Protein AF-A0A135HUH5-F1 (afdb_monomer_lite)

Radius of gyration: 17.84 Å; chains: 1; bounding box: 45×28×50 Å

Foldseek 3Di:
DVVVVVCLVVVPPDDDDPDDQVSCVVCVLQDFKDWDKAWPPPDDDDPGDDPDDDDPVFKDWPDKDWAQADPPHPTTMMITMIGTPDRPNVVVCVVVVVVPDDPVVVSVVVVVVVVVVCVVVVVVVVVVVVVVVVD

Organism: NCBI:txid1494590

Sequence (135 aa):
MLADYHSILLQKKEFFIIGGEEIYNLFMKYINKVFLTEVFCGHINGDAKFDVDFDNKEWRFHSEKDFLKGDGDQFPFRISCLIRRKPLHRLFSKEYFMGRGKDISDVWDKYVAMIERSDSDIMADEQQLDFFSDL

pLDDT: mean 73.83, std 17.88, range [41.22, 96.5]

Secondary structure (DSSP, 8-state):
-HHHHHHHHTT-S-------HHHHHHHGGG--EEEEEEE-------SS-------TTTEEEEEEEEE---SS-SS-EEEEEEEESS-HHHHHHHHHHHTS-GGGHHHHHHHHHHHHHHGGGHHHHHHHHHHTT--

InterPro domains:
  IPR001796 Dihydrofolate reductase domain [PF00186] (9-82)
  IPR001796 Dihydrofolate reductase domain [PS51330] (1-84)
  IPR024072 Dihydrofolate reductase-like domain superfamily [G3DSA:3.40.430.10] (1-89)
  IPR024072 Dihydrofolate reductase-like domain superfamily [SSF53597] (9-85)

Structure (mmCIF, N/CA/C/O backbone):
data_AF-A0A135HUH5-F1
#
_entry.id   AF-A0A135HUH5-F1
#
loop_
_atom_site.group_PDB
_atom_site.id
_atom_site.type_symbol
_atom_site.label_atom_id
_atom_site.label_alt_id
_atom_site.label_comp_id
_atom_site.label_asym_id
_atom_site.label_entity_id
_atom_site.label_seq_id
_atom_site.pdbx_PDB_ins_code
_atom_site.Cartn_x
_atom_site.Cartn_y
_atom_site.Cartn_z
_atom_site.occupancy
_atom_site.B_iso_or_equiv
_atom_site.auth_seq_id
_atom_site.auth_comp_id
_atom_site.auth_asym_id
_atom_site.auth_atom_id
_atom_site.pdbx_PDB_model_num
ATOM 1 N N . MET A 1 1 ? -14.126 -8.761 10.773 1.00 53.84 1 MET A N 1
ATOM 2 C CA . MET A 1 1 ? -14.400 -10.074 10.120 1.00 53.84 1 MET A CA 1
ATOM 3 C C . MET A 1 1 ? -13.692 -11.195 10.890 1.00 53.84 1 MET A C 1
ATOM 5 O O . MET A 1 1 ? -12.940 -10.883 11.800 1.00 53.84 1 MET A O 1
ATOM 9 N N . LEU A 1 2 ? -13.905 -12.481 10.568 1.00 55.81 2 LEU A N 1
ATOM 10 C CA . LEU A 1 2 ? -13.248 -13.622 11.245 1.00 55.81 2 LEU A CA 1
ATOM 11 C C . LEU A 1 2 ? -11.705 -13.504 11.283 1.00 55.81 2 LEU A C 1
ATOM 13 O O . LEU A 1 2 ? -11.082 -13.968 12.229 1.00 55.81 2 LEU A O 1
ATOM 17 N N . ALA A 1 3 ? -11.108 -12.839 10.288 1.00 59.25 3 ALA A N 1
ATOM 18 C CA . ALA A 1 3 ? -9.680 -12.522 10.239 1.00 59.25 3 ALA A CA 1
ATOM 19 C C . ALA A 1 3 ? -9.237 -11.550 11.348 1.00 59.25 3 ALA A C 1
ATOM 21 O O . ALA A 1 3 ? -8.207 -11.782 11.969 1.00 59.25 3 ALA A O 1
ATOM 22 N N . ASP A 1 4 ? -10.034 -10.523 11.666 1.00 57.19 4 ASP A N 1
ATOM 23 C CA . ASP A 1 4 ? -9.751 -9.636 12.805 1.00 57.19 4 ASP A CA 1
ATOM 24 C C . ASP A 1 4 ? -9.863 -10.407 14.119 1.00 57.19 4 ASP A C 1
ATOM 26 O O . ASP A 1 4 ? -9.009 -10.276 14.985 1.00 57.19 4 ASP A O 1
ATOM 30 N N . TYR A 1 5 ? -10.884 -11.263 14.250 1.00 58.84 5 TYR A N 1
ATOM 31 C CA . TYR A 1 5 ? -11.044 -12.140 15.413 1.00 58.84 5 TYR A CA 1
ATOM 32 C C . TYR A 1 5 ? -9.834 -13.065 15.578 1.00 58.84 5 TYR A C 1
ATOM 34 O O . TYR A 1 5 ? -9.279 -13.161 16.664 1.00 58.84 5 TYR A O 1
ATOM 42 N N . HIS A 1 6 ? -9.378 -13.686 14.492 1.00 61.66 6 HIS A N 1
ATOM 43 C CA . HIS A 1 6 ? -8.202 -14.546 14.486 1.00 61.66 6 HIS A CA 1
ATOM 44 C C . HIS A 1 6 ? -6.917 -13.772 14.822 1.00 61.66 6 HIS A C 1
ATOM 46 O O . HIS A 1 6 ? -6.142 -14.229 15.652 1.00 61.66 6 HIS A O 1
ATOM 52 N N . SER A 1 7 ? -6.708 -12.579 14.261 1.00 61.84 7 SER A N 1
ATOM 53 C CA . SER A 1 7 ? -5.544 -11.737 14.576 1.00 61.84 7 SER A CA 1
ATOM 54 C C . SER A 1 7 ? -5.558 -11.237 16.024 1.00 61.84 7 SER A C 1
ATOM 56 O O . SER A 1 7 ? -4.525 -11.296 16.688 1.00 61.84 7 SER A O 1
ATOM 58 N N . ILE A 1 8 ? -6.721 -10.827 16.547 1.00 58.69 8 ILE A N 1
ATOM 59 C CA . ILE A 1 8 ? -6.902 -10.427 17.952 1.00 58.69 8 ILE A CA 1
ATOM 60 C C . ILE A 1 8 ? -6.642 -11.618 18.884 1.00 58.69 8 ILE A C 1
ATOM 62 O O . ILE A 1 8 ? -5.896 -11.483 19.852 1.00 58.69 8 ILE A O 1
ATOM 66 N N . LEU A 1 9 ? -7.194 -12.798 18.578 1.00 55.66 9 LEU A N 1
ATOM 67 C CA . LEU A 1 9 ? -6.960 -14.018 19.355 1.00 55.66 9 LEU A CA 1
ATOM 68 C C . LEU A 1 9 ? -5.497 -14.472 19.323 1.00 55.66 9 LEU A C 1
ATOM 70 O O . LEU A 1 9 ? -4.976 -14.928 20.337 1.00 55.66 9 LEU A O 1
ATOM 74 N N . LEU A 1 10 ? -4.830 -14.336 18.175 1.00 63.59 10 LEU A N 1
ATOM 75 C CA . LEU A 1 10 ? -3.418 -14.676 18.004 1.00 63.59 10 LEU A CA 1
ATOM 76 C C . LEU A 1 10 ? -2.459 -13.554 18.427 1.00 63.59 10 LEU A C 1
ATOM 78 O O . LEU A 1 10 ? -1.252 -13.686 18.219 1.00 63.59 10 LEU A O 1
ATOM 82 N N . GLN A 1 11 ? -2.971 -12.457 18.995 1.00 59.56 11 GLN A N 1
ATOM 83 C CA . GLN A 1 11 ? -2.186 -11.291 19.417 1.00 59.56 11 GLN A CA 1
ATOM 84 C C . GLN A 1 11 ? -1.287 -10.723 18.303 1.00 59.56 11 GLN A C 1
ATOM 86 O O . GLN A 1 11 ? -0.214 -10.172 18.556 1.00 59.56 11 GLN A O 1
ATOM 91 N N . LYS A 1 12 ? -1.708 -10.858 17.043 1.00 65.12 12 LYS A N 1
ATOM 92 C CA . LYS A 1 12 ? -1.028 -10.240 15.906 1.00 65.12 12 LYS A CA 1
ATOM 93 C C . LYS A 1 12 ? -1.475 -8.785 15.818 1.00 65.12 12 LYS A C 1
ATOM 95 O O . LYS A 1 12 ? -2.656 -8.506 15.625 1.00 65.12 12 LYS A O 1
ATOM 100 N N . LYS A 1 13 ? -0.519 -7.865 15.985 1.00 65.88 13 LYS A N 1
ATOM 101 C CA . LYS A 1 13 ? -0.759 -6.413 15.925 1.00 65.88 13 LYS A CA 1
ATOM 102 C C . LYS A 1 13 ? -1.207 -5.965 14.532 1.00 65.88 13 LYS A C 1
ATOM 104 O O . LYS A 1 13 ? -2.077 -5.106 14.419 1.00 65.88 13 LYS A O 1
ATOM 109 N N . GLU A 1 14 ? -0.649 -6.589 13.498 1.00 72.69 14 GLU A N 1
ATOM 110 C CA . GLU A 1 14 ? -0.907 -6.276 12.096 1.00 72.69 14 GLU A CA 1
ATOM 111 C C . GLU A 1 14 ? -1.009 -7.562 11.268 1.00 72.69 14 GLU A C 1
ATOM 113 O O . GLU A 1 14 ? -0.432 -8.599 11.608 1.00 72.69 14 GLU A O 1
ATOM 118 N N . PHE A 1 15 ? -1.750 -7.487 10.168 1.00 79.00 15 PHE A N 1
ATOM 119 C CA . PHE A 1 15 ? -1.747 -8.484 9.106 1.00 79.00 15 PHE A CA 1
ATOM 120 C C . PHE A 1 15 ? -1.829 -7.757 7.764 1.00 79.00 15 PHE A C 1
ATOM 122 O O . PHE A 1 15 ? -2.447 -6.696 7.664 1.00 79.00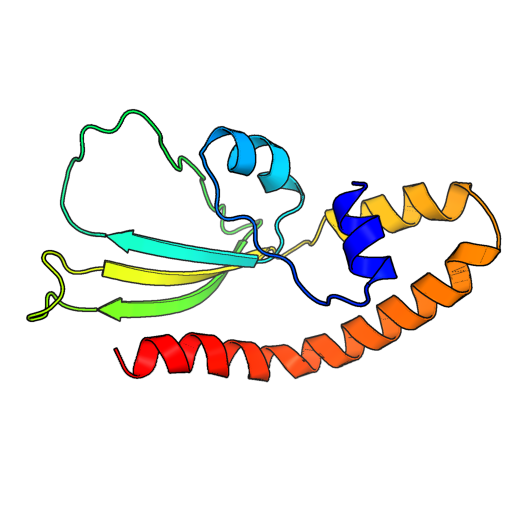 15 PHE A O 1
ATOM 129 N N . PHE A 1 16 ? -1.199 -8.326 6.740 1.00 84.69 16 PHE A N 1
ATOM 130 C CA . PHE A 1 16 ? -1.081 -7.699 5.429 1.00 84.69 16 PHE A CA 1
ATOM 131 C C . PHE A 1 16 ? -2.050 -8.327 4.435 1.00 84.69 16 PHE A C 1
ATOM 133 O O . PHE A 1 16 ? -2.189 -9.549 4.364 1.00 84.69 16 PHE A O 1
ATOM 140 N N . ILE A 1 17 ? -2.695 -7.473 3.644 1.00 86.88 17 ILE A N 1
ATOM 141 C CA . ILE A 1 17 ? -3.454 -7.870 2.462 1.00 86.88 17 ILE A CA 1
ATOM 142 C C . ILE A 1 17 ? -2.581 -7.579 1.245 1.00 86.88 17 ILE A C 1
ATOM 144 O O . ILE A 1 17 ? -2.242 -6.427 0.993 1.00 86.88 17 ILE A O 1
ATOM 148 N N . ILE A 1 18 ? -2.220 -8.622 0.501 1.00 89.19 18 ILE A N 1
ATOM 149 C CA . ILE A 1 18 ? -1.281 -8.546 -0.633 1.00 89.19 18 ILE A CA 1
ATOM 150 C C . ILE A 1 18 ? -1.969 -8.695 -2.003 1.00 89.19 18 ILE A C 1
ATOM 152 O O . ILE A 1 18 ? -1.302 -8.923 -3.005 1.00 89.19 18 ILE A O 1
ATOM 156 N N . GLY A 1 19 ? -3.299 -8.568 -2.045 1.00 86.69 19 GLY A N 1
ATOM 157 C CA . GLY A 1 19 ? -4.093 -8.613 -3.278 1.00 86.69 19 GLY A CA 1
ATOM 158 C C . GLY A 1 19 ? -4.632 -10.003 -3.636 1.00 86.69 19 GLY A C 1
ATOM 159 O O . GLY A 1 19 ? -4.665 -10.896 -2.789 1.00 86.69 19 GLY A O 1
ATOM 160 N N . GLY A 1 20 ? -5.109 -10.232 -4.868 1.00 86.25 20 GLY A N 1
ATOM 161 C CA . GLY A 1 20 ? -5.205 -9.282 -5.999 1.00 86.25 20 GLY A CA 1
ATOM 162 C C . GLY A 1 20 ? -6.400 -8.315 -5.934 1.00 86.25 20 GLY A C 1
ATOM 163 O O . GLY A 1 20 ? -6.977 -8.129 -4.866 1.00 86.25 20 GLY A O 1
ATOM 164 N N . GLU A 1 21 ? -6.783 -7.723 -7.070 1.00 91.44 21 GLU A N 1
ATOM 165 C CA . GLU A 1 21 ? -7.855 -6.709 -7.207 1.00 91.44 21 GLU A CA 1
ATOM 166 C C . GLU A 1 21 ? -9.122 -7.026 -6.392 1.00 91.44 21 GLU A C 1
ATOM 168 O O . GLU A 1 21 ? -9.531 -6.237 -5.541 1.00 91.44 21 GLU A O 1
ATOM 173 N N . GLU A 1 22 ? -9.691 -8.222 -6.559 1.00 90.75 22 GLU A N 1
ATOM 174 C CA . GLU A 1 22 ? -10.896 -8.653 -5.833 1.00 90.75 22 GLU A CA 1
ATOM 175 C C . GLU A 1 22 ? -10.710 -8.673 -4.309 1.00 90.75 22 GLU A C 1
ATOM 177 O O . GLU A 1 22 ? -11.598 -8.287 -3.545 1.00 90.75 22 GLU A O 1
ATOM 182 N N . ILE A 1 23 ? -9.533 -9.093 -3.840 1.00 89.19 23 ILE A N 1
ATOM 183 C CA . ILE A 1 23 ? -9.220 -9.113 -2.409 1.00 89.19 23 ILE A CA 1
ATOM 184 C C . ILE A 1 23 ? -9.076 -7.685 -1.892 1.00 89.19 23 ILE A C 1
ATOM 186 O O . ILE A 1 23 ? -9.596 -7.376 -0.819 1.00 89.19 23 ILE A O 1
ATOM 190 N N . TYR A 1 24 ? -8.436 -6.794 -2.648 1.00 89.69 24 TYR A N 1
ATOM 191 C CA . TYR A 1 24 ? -8.391 -5.387 -2.271 1.00 89.69 24 TYR A CA 1
ATOM 192 C C . TYR A 1 24 ? -9.806 -4.821 -2.153 1.00 89.69 24 TYR A C 1
ATOM 194 O O . TYR A 1 24 ? -10.156 -4.336 -1.077 1.00 89.69 24 TYR A O 1
ATOM 202 N N . ASN A 1 25 ? -10.662 -5.006 -3.160 1.00 88.44 25 ASN A N 1
ATOM 203 C CA . ASN A 1 25 ? -12.051 -4.536 -3.155 1.00 88.44 25 ASN A CA 1
ATOM 204 C C . ASN A 1 25 ? -12.847 -5.012 -1.926 1.00 88.44 25 ASN A C 1
ATOM 206 O O . ASN A 1 25 ? -13.558 -4.225 -1.293 1.00 88.44 25 ASN A O 1
ATOM 210 N N . LEU A 1 26 ? -12.690 -6.279 -1.528 1.00 87.38 26 LEU A N 1
ATOM 211 C CA . LEU A 1 26 ? -13.352 -6.840 -0.344 1.00 87.38 26 LEU A CA 1
ATOM 212 C C . LEU A 1 26 ? -12.860 -6.222 0.972 1.00 87.38 26 LEU A C 1
ATOM 214 O O . LEU A 1 26 ? -13.652 -6.026 1.905 1.00 87.38 26 LEU A O 1
ATOM 218 N N . PHE A 1 27 ? -11.562 -5.931 1.064 1.00 85.75 27 PHE A N 1
ATOM 219 C CA . PHE A 1 27 ? -10.922 -5.519 2.309 1.00 85.75 27 PHE A CA 1
ATOM 220 C C . PHE A 1 27 ? -10.726 -4.009 2.455 1.00 85.75 27 PHE A C 1
ATOM 222 O O . PHE A 1 27 ? -10.572 -3.567 3.593 1.00 85.75 27 PHE A O 1
ATOM 229 N N . MET A 1 28 ? -10.803 -3.206 1.383 1.00 85.31 28 MET A N 1
ATOM 230 C CA . MET A 1 28 ? -10.452 -1.774 1.383 1.00 85.31 28 MET A CA 1
ATOM 231 C C . MET A 1 28 ? -11.040 -1.003 2.565 1.00 85.31 28 MET A C 1
ATOM 233 O O . MET A 1 28 ? -10.326 -0.259 3.232 1.00 85.31 28 MET A O 1
ATOM 237 N N . LYS A 1 29 ? -12.322 -1.216 2.887 1.00 83.56 29 LYS A N 1
ATOM 238 C CA . LYS A 1 29 ? -13.021 -0.523 3.987 1.00 83.56 29 LYS A CA 1
ATOM 239 C C . LYS A 1 29 ? -12.483 -0.829 5.394 1.00 83.56 29 LYS A C 1
ATOM 241 O O . LYS A 1 29 ? -12.810 -0.115 6.338 1.00 83.56 29 LYS A O 1
ATOM 246 N N . TYR A 1 30 ? -11.699 -1.894 5.548 1.00 81.56 30 TYR A N 1
ATOM 247 C CA . TYR A 1 30 ? -11.086 -2.307 6.813 1.00 81.56 30 TYR A CA 1
ATOM 248 C C . TYR A 1 30 ? -9.607 -1.908 6.919 1.00 81.56 30 TYR A C 1
ATOM 250 O O . TYR A 1 30 ? -9.052 -1.916 8.021 1.00 81.56 30 TYR A O 1
ATOM 258 N N . ILE A 1 31 ? -8.975 -1.545 5.799 1.00 86.06 31 ILE A N 1
ATOM 259 C CA . ILE A 1 31 ? -7.553 -1.200 5.735 1.00 86.06 31 ILE A CA 1
ATOM 260 C C . ILE A 1 31 ? -7.309 0.141 6.427 1.00 86.06 31 ILE A C 1
ATOM 262 O O . ILE A 1 31 ? -7.956 1.140 6.112 1.00 86.06 31 ILE A O 1
ATOM 266 N N . ASN A 1 32 ? -6.342 0.164 7.345 1.00 86.69 32 ASN A N 1
ATOM 267 C CA . ASN A 1 32 ? -5.966 1.362 8.104 1.00 86.69 32 ASN A CA 1
ATOM 268 C C . ASN A 1 32 ? -4.586 1.914 7.710 1.00 86.69 32 ASN A C 1
ATOM 270 O O . ASN A 1 32 ? -4.301 3.073 7.998 1.00 86.69 32 ASN A O 1
ATOM 274 N N . LYS A 1 33 ? -3.754 1.106 7.047 1.00 89.38 33 LYS A N 1
ATOM 275 C CA . LY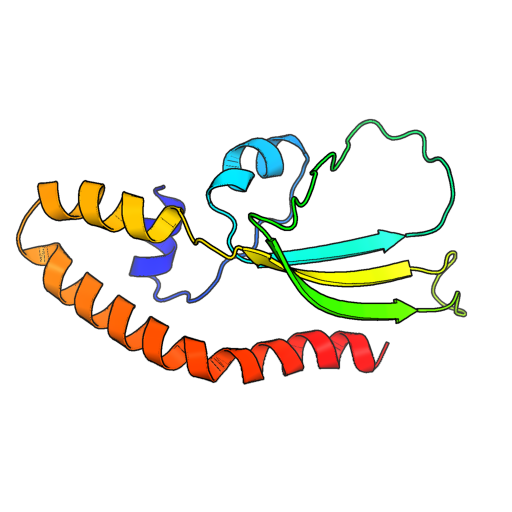S A 1 33 ? -2.417 1.461 6.566 1.00 89.38 33 LYS A CA 1
ATOM 276 C C . LYS A 1 33 ? -2.206 0.836 5.188 1.00 89.38 33 LYS A C 1
ATOM 278 O O . LYS A 1 33 ? -2.607 -0.308 4.982 1.00 89.38 33 LYS A O 1
ATOM 283 N N . VAL A 1 34 ? -1.606 1.579 4.268 1.00 92.31 34 VAL A N 1
ATOM 284 C CA . VAL A 1 34 ? -1.261 1.124 2.919 1.00 92.31 34 VAL A CA 1
ATOM 285 C C . VAL A 1 34 ? 0.205 1.424 2.665 1.00 92.31 34 VAL A C 1
ATOM 287 O O . VAL A 1 34 ? 0.633 2.562 2.827 1.00 92.31 34 VAL A O 1
ATOM 290 N N . PHE A 1 35 ? 0.943 0.409 2.235 1.00 93.50 35 PHE A N 1
ATOM 291 C CA . PHE A 1 35 ? 2.237 0.584 1.589 1.00 93.50 35 PHE A CA 1
ATOM 292 C C . PHE A 1 35 ? 2.002 0.487 0.085 1.00 93.50 35 PHE A C 1
ATOM 294 O O . PHE A 1 35 ? 1.539 -0.548 -0.398 1.00 93.50 35 PHE A O 1
ATOM 301 N N . LEU A 1 36 ? 2.250 1.581 -0.627 1.00 93.94 36 LEU A N 1
ATOM 302 C CA . LEU A 1 36 ? 2.025 1.702 -2.060 1.00 93.94 36 LEU A CA 1
ATOM 303 C C . LEU A 1 36 ? 3.365 1.876 -2.766 1.00 93.94 36 LEU A C 1
ATOM 305 O O . LEU A 1 36 ? 4.132 2.767 -2.409 1.00 93.94 36 LEU A O 1
ATOM 309 N N . THR A 1 37 ? 3.609 1.058 -3.787 1.00 94.50 37 THR A N 1
ATOM 310 C CA . THR A 1 37 ? 4.726 1.249 -4.714 1.00 94.50 37 THR A CA 1
ATOM 311 C C . THR A 1 37 ? 4.178 1.704 -6.061 1.00 94.50 37 THR A C 1
ATOM 313 O O . THR A 1 37 ? 3.461 0.956 -6.723 1.00 94.50 37 THR A O 1
ATOM 316 N N . GLU A 1 38 ? 4.518 2.920 -6.477 1.00 93.69 38 GLU A N 1
ATOM 317 C CA . GLU A 1 38 ? 4.133 3.491 -7.768 1.00 93.69 38 GLU A CA 1
ATOM 318 C C . GLU A 1 38 ? 5.316 3.413 -8.738 1.00 93.69 38 GLU A C 1
ATOM 320 O O . GLU A 1 38 ? 6.342 4.049 -8.513 1.00 93.69 38 GLU A O 1
ATOM 325 N N . VAL A 1 39 ? 5.192 2.642 -9.823 1.00 95.06 39 VAL A N 1
ATOM 326 C CA . VAL A 1 39 ? 6.262 2.469 -10.822 1.00 95.06 39 VAL A CA 1
ATOM 327 C C . VAL A 1 39 ? 6.015 3.373 -12.031 1.00 95.06 39 VAL A C 1
ATOM 329 O O . VAL A 1 39 ? 5.036 3.206 -12.762 1.00 95.06 39 VAL A O 1
ATOM 332 N N . PHE A 1 40 ? 6.930 4.302 -12.303 1.00 95.06 40 PHE A N 1
ATOM 333 C CA . PHE A 1 40 ? 6.790 5.308 -13.359 1.00 95.06 40 PHE A CA 1
ATOM 334 C C . PHE A 1 40 ? 7.263 4.773 -14.722 1.00 95.06 40 PHE A C 1
ATOM 336 O O . PHE A 1 40 ? 8.304 5.158 -15.254 1.00 95.06 40 PHE A O 1
ATOM 343 N N . CYS A 1 41 ? 6.480 3.861 -15.298 1.00 93.06 41 CYS A N 1
ATOM 344 C CA . CYS A 1 41 ? 6.808 3.135 -16.533 1.00 93.06 41 CYS A CA 1
ATOM 345 C C . CYS A 1 41 ? 5.892 3.463 -17.728 1.00 93.06 41 CYS A C 1
ATOM 347 O O . CYS A 1 41 ? 5.997 2.841 -18.786 1.00 93.06 41 CYS A O 1
ATOM 349 N N . GLY A 1 42 ? 5.018 4.464 -17.586 1.00 89.88 42 GLY A N 1
ATOM 350 C CA . GLY A 1 42 ? 4.032 4.832 -18.603 1.00 89.88 42 GLY A CA 1
ATOM 351 C C . GLY A 1 42 ? 2.794 3.930 -18.575 1.00 89.88 42 GLY A C 1
ATOM 352 O O . GLY A 1 42 ? 2.412 3.411 -17.530 1.00 89.88 42 GLY A O 1
ATOM 353 N N . HIS A 1 43 ? 2.126 3.777 -19.719 1.00 89.12 43 HIS A N 1
ATOM 354 C CA . HIS A 1 43 ? 0.903 2.979 -19.810 1.00 89.12 43 HIS A CA 1
ATOM 355 C C . HIS A 1 43 ? 1.213 1.482 -19.924 1.00 89.12 43 HIS A C 1
ATOM 357 O O . HIS A 1 43 ? 1.813 1.044 -20.905 1.00 89.12 43 HIS A O 1
ATOM 363 N N . ILE A 1 44 ? 0.735 0.696 -18.956 1.00 90.12 44 ILE A N 1
ATOM 364 C CA . ILE A 1 44 ? 0.739 -0.770 -19.007 1.00 90.12 44 ILE A CA 1
ATOM 365 C C . ILE A 1 44 ? -0.649 -1.264 -19.426 1.00 90.12 44 ILE A C 1
ATOM 367 O O . ILE A 1 44 ? -1.666 -0.778 -18.932 1.00 90.12 44 ILE A O 1
ATOM 371 N N . ASN A 1 45 ? -0.691 -2.260 -20.312 1.00 91.19 45 ASN A N 1
ATOM 372 C CA . ASN A 1 45 ? -1.903 -3.030 -20.575 1.00 91.19 45 ASN A CA 1
ATOM 373 C C . ASN A 1 45 ? -1.930 -4.263 -19.660 1.00 91.19 45 ASN A C 1
ATOM 375 O O . ASN A 1 45 ? -1.250 -5.249 -19.942 1.00 91.19 45 ASN A O 1
ATOM 379 N N . GLY A 1 46 ? -2.662 -4.164 -18.550 1.00 87.62 46 GLY A N 1
ATOM 380 C CA . GLY A 1 46 ? -2.862 -5.238 -17.576 1.00 87.62 46 GLY A CA 1
ATOM 381 C C . GLY A 1 46 ? -4.321 -5.690 -17.517 1.00 87.62 46 GLY A C 1
ATOM 382 O O . GLY A 1 46 ? -5.226 -4.949 -17.902 1.00 87.62 46 GLY A O 1
ATOM 383 N N . ASP A 1 47 ? -4.536 -6.909 -17.036 1.00 91.06 47 ASP A N 1
ATOM 384 C CA . ASP A 1 47 ? -5.843 -7.546 -16.837 1.00 91.06 47 ASP A CA 1
ATOM 385 C C . ASP A 1 47 ? -6.437 -7.309 -15.439 1.00 91.06 47 ASP A C 1
ATOM 387 O O . ASP A 1 47 ? -7.635 -7.510 -15.254 1.00 91.06 47 ASP A O 1
ATOM 391 N N . ALA A 1 48 ? -5.621 -6.841 -14.491 1.00 90.06 48 ALA A N 1
ATOM 392 C CA . ALA A 1 48 ? -6.023 -6.438 -13.149 1.00 90.06 48 ALA A CA 1
ATOM 393 C C . ALA A 1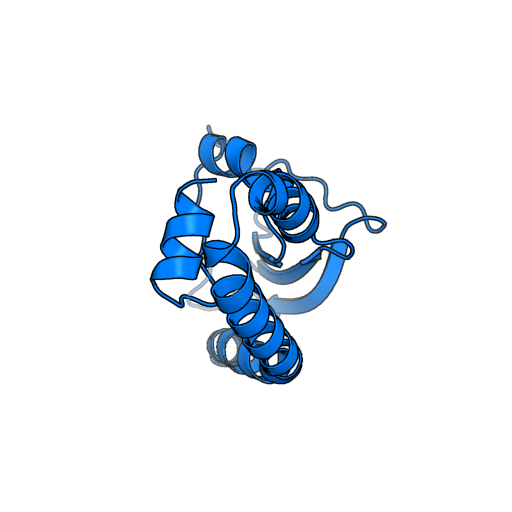 48 ? -5.517 -5.030 -12.819 1.00 90.06 48 ALA A C 1
ATOM 395 O O . ALA A 1 48 ? -4.455 -4.607 -13.295 1.00 90.06 48 ALA A O 1
ATOM 396 N N . LYS A 1 49 ? -6.267 -4.308 -11.983 1.00 90.44 49 LYS A N 1
ATOM 397 C CA . LYS A 1 49 ? -5.933 -2.934 -11.590 1.00 90.44 49 LYS A CA 1
ATOM 398 C C . LYS A 1 49 ? -6.046 -2.704 -10.092 1.00 90.44 49 LYS A C 1
ATOM 400 O O . LYS A 1 49 ? -6.821 -3.341 -9.386 1.00 90.44 49 LYS A O 1
ATOM 405 N N . PHE A 1 50 ? -5.264 -1.743 -9.615 1.00 91.19 50 PHE A N 1
ATOM 406 C CA . PHE A 1 50 ? -5.397 -1.180 -8.279 1.00 91.19 50 PHE A CA 1
ATOM 407 C C . PHE A 1 50 ? -5.919 0.255 -8.405 1.00 91.19 50 PHE A C 1
ATOM 409 O O . PHE A 1 50 ? -5.174 1.221 -8.266 1.00 91.19 50 PHE A O 1
ATOM 416 N N . ASP A 1 51 ? -7.209 0.383 -8.724 1.00 85.38 51 ASP A N 1
ATOM 417 C CA . ASP A 1 51 ? -7.872 1.671 -8.965 1.00 85.38 51 ASP A CA 1
ATOM 418 C C . ASP A 1 51 ? -8.460 2.226 -7.656 1.00 85.38 51 ASP A C 1
ATOM 420 O O . ASP A 1 51 ? -9.675 2.275 -7.451 1.00 85.38 51 ASP A O 1
ATOM 424 N N . VAL A 1 52 ? -7.582 2.616 -6.728 1.00 88.19 52 VAL A N 1
ATOM 425 C CA . VAL A 1 52 ? -7.970 3.208 -5.440 1.00 88.19 52 VAL A CA 1
ATOM 426 C C . VAL A 1 52 ? -7.652 4.699 -5.425 1.00 88.19 52 VAL A C 1
ATOM 428 O O . VAL A 1 52 ? -6.497 5.093 -5.561 1.00 88.19 52 VAL A O 1
ATOM 431 N N . ASP A 1 53 ? -8.675 5.522 -5.184 1.00 89.00 53 ASP A N 1
ATOM 432 C CA . ASP A 1 53 ? -8.506 6.951 -4.917 1.00 89.00 53 ASP A CA 1
ATOM 433 C C . ASP A 1 53 ? -8.329 7.199 -3.410 1.00 89.00 53 ASP A C 1
ATOM 435 O O . ASP A 1 53 ? -9.228 6.956 -2.597 1.00 89.00 53 ASP A O 1
ATOM 439 N N . PHE A 1 54 ? -7.145 7.671 -3.027 1.00 90.81 54 PHE A N 1
ATOM 440 C CA . PHE A 1 54 ? -6.806 7.988 -1.644 1.00 90.81 54 PHE A CA 1
ATOM 441 C C . PHE A 1 54 ? -7.188 9.438 -1.306 1.00 90.81 54 PHE A C 1
ATOM 443 O O . PHE A 1 54 ? -6.325 10.309 -1.195 1.00 90.81 54 PHE A O 1
ATOM 450 N N . ASP A 1 55 ? -8.485 9.701 -1.091 1.00 90.06 55 ASP A N 1
ATOM 451 C CA . ASP A 1 55 ? -8.976 11.032 -0.690 1.00 90.06 55 ASP A CA 1
ATOM 452 C C . ASP A 1 55 ? -8.259 11.532 0.579 1.00 90.06 55 ASP A C 1
ATOM 454 O O . ASP A 1 55 ? -8.304 10.901 1.639 1.00 90.06 55 ASP A O 1
ATOM 458 N N . ASN A 1 56 ? -7.664 12.724 0.500 1.00 86.31 56 ASN A N 1
ATOM 459 C CA . ASN A 1 56 ? -6.975 13.420 1.592 1.00 86.31 56 ASN A CA 1
ATOM 460 C C . ASN A 1 56 ? -7.831 13.642 2.855 1.00 86.31 56 ASN A C 1
ATOM 462 O O . ASN A 1 56 ? -7.288 13.865 3.945 1.00 86.31 56 ASN A O 1
ATOM 466 N N . LYS A 1 57 ? -9.166 13.615 2.742 1.00 86.75 57 LYS A N 1
ATOM 467 C CA . LYS A 1 57 ? -10.074 13.671 3.903 1.00 86.75 57 LYS A CA 1
ATOM 468 C C . LYS A 1 57 ? -10.052 12.385 4.721 1.00 86.75 57 LYS A C 1
ATOM 470 O O . LYS A 1 57 ? -10.278 12.425 5.933 1.00 86.75 57 LYS A O 1
ATOM 475 N N . GLU A 1 58 ? -9.798 11.260 4.067 1.00 86.75 58 GLU A N 1
ATOM 476 C CA . GLU A 1 58 ? -9.790 9.936 4.671 1.00 86.75 58 GLU A CA 1
ATOM 477 C C . GLU A 1 58 ? -8.373 9.424 4.929 1.00 86.75 58 GLU A C 1
ATOM 479 O O . GLU A 1 58 ? -8.137 8.793 5.958 1.00 86.75 58 GLU A O 1
ATOM 484 N N . TRP A 1 59 ? -7.421 9.753 4.064 1.00 91.69 59 TRP A N 1
ATOM 485 C CA . TRP A 1 59 ? -6.048 9.277 4.122 1.00 91.69 59 TRP A CA 1
ATOM 486 C C . TRP A 1 59 ? -5.067 10.406 4.433 1.00 91.69 59 TRP A C 1
ATOM 488 O O . TRP A 1 59 ? -5.298 11.589 4.173 1.00 91.69 59 TRP A O 1
ATOM 498 N N . ARG A 1 60 ? -3.960 10.036 5.067 1.00 91.25 60 ARG A N 1
ATOM 499 C CA . ARG A 1 60 ? -2.810 10.894 5.330 1.00 91.25 60 ARG A CA 1
ATOM 500 C C . ARG A 1 60 ? -1.575 10.193 4.781 1.00 91.25 60 ARG A C 1
ATOM 502 O O . ARG A 1 60 ? -1.279 9.082 5.210 1.00 91.25 60 ARG A O 1
ATOM 509 N N . PHE A 1 61 ? -0.834 10.875 3.918 1.00 88.25 61 PHE A N 1
ATOM 510 C CA . PHE A 1 61 ? 0.509 10.465 3.520 1.00 88.25 61 PHE A CA 1
ATOM 511 C C . PHE A 1 61 ? 1.448 10.632 4.716 1.00 88.25 61 PHE A C 1
ATOM 513 O O . PHE A 1 61 ? 1.566 11.721 5.287 1.00 88.25 61 PHE A O 1
ATOM 520 N N . HIS A 1 62 ? 2.009 9.517 5.169 1.00 89.19 62 HIS A N 1
ATOM 521 C CA . HIS A 1 62 ? 2.886 9.453 6.330 1.00 89.19 62 HIS A CA 1
ATOM 522 C C . HIS A 1 62 ? 4.352 9.581 5.921 1.00 89.19 62 HIS A C 1
ATOM 524 O O . HIS A 1 62 ? 5.063 10.404 6.492 1.00 89.19 62 HIS A O 1
ATOM 530 N N . SER A 1 63 ? 4.773 8.824 4.910 1.00 90.06 63 SER A N 1
ATOM 531 C CA . SER A 1 63 ? 6.110 8.896 4.324 1.00 90.06 63 SER A CA 1
ATOM 532 C C . SER A 1 63 ? 6.039 8.636 2.826 1.00 90.06 63 SER A C 1
ATOM 534 O O . SER A 1 63 ? 5.143 7.929 2.364 1.00 90.06 63 SER A O 1
ATOM 536 N N . GLU A 1 64 ? 6.979 9.214 2.083 1.00 92.44 64 GLU A N 1
ATOM 537 C CA . GLU A 1 64 ? 7.173 8.981 0.654 1.00 92.44 64 GLU A CA 1
ATOM 538 C C . GLU A 1 64 ? 8.670 9.030 0.356 1.00 92.44 64 GLU A C 1
ATOM 540 O O . GLU A 1 64 ? 9.379 9.902 0.870 1.00 92.44 64 GLU A O 1
ATOM 545 N N . LYS A 1 65 ? 9.158 8.100 -0.463 1.00 92.81 65 LYS A N 1
ATOM 546 C CA . LYS A 1 65 ? 10.542 8.092 -0.936 1.00 92.81 65 LYS A CA 1
ATOM 547 C C . LYS A 1 65 ? 10.586 7.730 -2.414 1.00 92.81 65 LYS A C 1
ATOM 549 O O . LYS A 1 65 ? 10.041 6.704 -2.821 1.00 92.81 65 LYS A O 1
ATOM 554 N N . ASP A 1 66 ? 11.258 8.578 -3.184 1.00 94.12 66 ASP A N 1
ATOM 555 C CA . ASP A 1 66 ? 11.475 8.390 -4.616 1.00 94.12 66 ASP A CA 1
ATOM 556 C C . ASP A 1 66 ? 12.800 7.673 -4.862 1.00 94.12 66 ASP A C 1
ATOM 558 O O . ASP A 1 66 ? 13.827 8.003 -4.262 1.00 94.12 66 ASP A O 1
ATOM 562 N N . PHE A 1 67 ? 12.770 6.718 -5.784 1.00 92.88 67 PHE A N 1
ATOM 563 C CA . PHE A 1 67 ? 13.913 5.930 -6.214 1.00 92.88 67 PHE A CA 1
ATOM 564 C C . PHE A 1 67 ? 14.111 6.125 -7.712 1.00 92.88 67 PHE A C 1
ATOM 566 O O . PHE A 1 67 ? 13.192 5.976 -8.526 1.00 92.88 67 PHE A O 1
ATOM 573 N N . LEU A 1 68 ? 15.334 6.502 -8.080 1.00 93.31 68 LEU A N 1
ATOM 574 C CA . LEU A 1 68 ? 15.722 6.589 -9.479 1.00 93.31 68 LEU A CA 1
ATOM 575 C C . LEU A 1 68 ? 15.909 5.187 -10.052 1.00 93.31 68 LEU A C 1
ATOM 577 O O . LEU A 1 68 ? 16.150 4.224 -9.332 1.00 93.31 68 LEU A O 1
ATOM 581 N N . LYS A 1 69 ? 15.853 5.097 -11.378 1.00 92.38 69 LYS A N 1
ATOM 582 C CA . LYS A 1 69 ? 16.224 3.880 -12.092 1.00 92.38 69 LYS A CA 1
ATOM 583 C C . LYS A 1 69 ? 17.670 3.494 -11.741 1.00 92.38 69 LYS A C 1
ATOM 585 O O . LYS A 1 69 ? 18.584 4.267 -12.036 1.00 92.38 69 LYS A O 1
ATOM 590 N N . GLY A 1 70 ? 17.856 2.314 -11.158 1.00 87.31 70 GLY A N 1
ATOM 591 C CA . GLY A 1 70 ? 19.164 1.733 -10.846 1.00 87.31 70 GLY A CA 1
ATOM 592 C C . GLY A 1 70 ? 19.549 0.586 -11.784 1.00 87.31 70 GLY A C 1
ATOM 593 O O . GLY A 1 70 ? 18.864 0.306 -12.766 1.00 87.31 70 GLY A O 1
ATOM 594 N N . ASP A 1 71 ? 20.640 -0.108 -11.459 1.00 84.38 71 ASP A N 1
ATOM 595 C CA . ASP A 1 71 ? 21.090 -1.290 -12.212 1.00 84.38 71 ASP A CA 1
ATOM 596 C C . ASP A 1 71 ? 20.157 -2.504 -12.022 1.00 84.38 71 ASP A C 1
ATOM 598 O O . ASP A 1 71 ? 20.091 -3.373 -12.892 1.00 84.38 71 ASP A O 1
ATOM 602 N N . GLY A 1 72 ? 19.419 -2.557 -10.905 1.00 87.62 72 GLY A N 1
ATOM 603 C CA . GLY A 1 72 ? 18.441 -3.610 -10.597 1.00 87.62 72 GLY A CA 1
ATOM 604 C C . GLY A 1 72 ? 17.009 -3.315 -11.056 1.00 87.62 72 GLY A C 1
ATOM 605 O O . GLY A 1 72 ? 16.217 -4.244 -11.199 1.00 87.62 72 GLY A O 1
ATOM 606 N N . ASP A 1 73 ? 16.689 -2.051 -11.343 1.00 90.81 73 ASP A N 1
ATOM 607 C CA . ASP A 1 73 ? 15.326 -1.593 -11.610 1.00 90.81 73 ASP A CA 1
ATOM 608 C C . ASP A 1 73 ? 15.211 -0.974 -12.999 1.00 90.81 73 ASP A C 1
ATOM 610 O O . ASP A 1 73 ? 15.955 -0.073 -13.380 1.00 90.81 73 ASP A O 1
ATOM 614 N N . GLN A 1 74 ? 14.232 -1.423 -13.784 1.00 93.25 74 GLN A N 1
ATOM 615 C CA . GLN A 1 74 ? 14.059 -0.919 -15.147 1.00 93.25 74 GLN A CA 1
ATOM 616 C C . GLN A 1 74 ? 13.471 0.502 -15.191 1.00 93.25 74 GLN A C 1
ATOM 618 O O . GLN A 1 74 ? 13.738 1.248 -16.142 1.00 93.25 74 GLN A O 1
ATOM 623 N N . PHE A 1 75 ? 12.697 0.882 -14.173 1.00 95.88 75 PHE A N 1
ATOM 624 C CA . PHE A 1 75 ? 11.949 2.135 -14.102 1.00 95.88 75 PHE A CA 1
ATOM 625 C C . PHE A 1 75 ? 12.125 2.791 -12.729 1.00 95.88 75 PHE A C 1
ATOM 627 O O . PHE A 1 75 ? 12.274 2.071 -11.743 1.00 95.88 75 PHE A O 1
ATOM 634 N N . PRO A 1 76 ? 12.086 4.133 -12.641 1.00 96.50 76 PRO A N 1
ATOM 635 C CA . PRO A 1 76 ? 12.013 4.801 -11.350 1.00 96.50 76 PRO A CA 1
ATOM 636 C C . PRO A 1 76 ? 10.664 4.508 -10.685 1.00 96.50 76 PRO A C 1
ATOM 638 O O . PRO A 1 76 ? 9.655 4.293 -11.365 1.00 96.50 76 PRO A O 1
ATOM 641 N N . PHE A 1 77 ? 10.637 4.526 -9.359 1.00 95.94 77 PHE A N 1
ATOM 642 C CA . PHE A 1 77 ? 9.434 4.251 -8.582 1.00 95.94 77 PHE A CA 1
ATOM 643 C C . PHE A 1 77 ? 9.398 5.074 -7.293 1.00 95.94 77 PHE A C 1
ATOM 645 O O . PHE A 1 77 ? 10.410 5.613 -6.851 1.00 95.94 77 PHE A O 1
ATOM 652 N N . ARG A 1 78 ? 8.217 5.170 -6.690 1.00 94.81 78 ARG A N 1
ATOM 653 C CA . ARG A 1 78 ? 7.986 5.780 -5.380 1.00 94.81 78 ARG A CA 1
ATOM 654 C C . ARG A 1 78 ? 7.434 4.740 -4.426 1.00 94.81 78 ARG A C 1
ATOM 656 O O . ARG A 1 78 ? 6.566 3.964 -4.813 1.00 94.81 78 ARG A O 1
ATOM 663 N N . ILE A 1 79 ? 7.903 4.753 -3.184 1.00 95.06 79 ILE A N 1
ATOM 664 C CA . ILE A 1 79 ? 7.277 4.016 -2.084 1.00 95.06 79 ILE A CA 1
ATOM 665 C C . ILE A 1 79 ? 6.620 5.026 -1.149 1.00 95.06 79 ILE A C 1
ATOM 667 O O . ILE A 1 79 ? 7.306 5.891 -0.602 1.00 95.06 79 ILE A O 1
ATOM 671 N N . SER A 1 80 ? 5.311 4.890 -0.942 1.00 93.75 80 SER A N 1
ATOM 672 C CA . SER A 1 80 ? 4.517 5.736 -0.049 1.00 93.75 80 SER A CA 1
ATOM 673 C C . SER A 1 80 ? 3.838 4.905 1.041 1.00 93.75 80 SER A C 1
ATOM 675 O O . SER A 1 80 ? 3.284 3.836 0.784 1.00 93.75 80 SER A O 1
ATOM 677 N N . CYS A 1 81 ? 3.843 5.413 2.273 1.00 94.12 81 CYS A N 1
ATOM 678 C CA . CYS A 1 81 ? 3.055 4.884 3.383 1.00 94.12 81 CYS A CA 1
ATOM 679 C C . CYS A 1 81 ? 1.872 5.817 3.646 1.00 94.12 81 CYS A C 1
ATOM 681 O O . CYS A 1 81 ? 2.052 6.989 3.985 1.00 94.12 81 CYS A O 1
ATOM 683 N N . LEU A 1 82 ? 0.652 5.302 3.505 1.00 92.88 82 LEU A N 1
ATOM 684 C CA . LEU A 1 82 ? -0.582 6.032 3.768 1.00 92.88 82 LEU A CA 1
ATOM 685 C C . LEU A 1 82 ? -1.271 5.466 5.004 1.00 92.88 82 LEU A C 1
ATOM 687 O O . LEU A 1 82 ? -1.396 4.254 5.168 1.00 92.88 82 LEU A O 1
ATOM 691 N N . ILE A 1 83 ? -1.786 6.350 5.853 1.00 91.25 83 ILE A N 1
ATOM 692 C CA . ILE A 1 83 ? -2.510 5.989 7.073 1.00 91.25 83 ILE A CA 1
ATOM 693 C C . ILE A 1 83 ? -3.923 6.565 7.001 1.00 91.25 83 ILE A C 1
ATOM 695 O O . ILE A 1 83 ? -4.115 7.750 6.716 1.00 91.25 83 ILE A O 1
ATOM 699 N N . ARG A 1 84 ? -4.932 5.738 7.283 1.00 88.31 84 ARG A N 1
ATOM 700 C CA . ARG A 1 84 ? -6.329 6.176 7.340 1.00 88.31 84 ARG A CA 1
ATOM 701 C C . ARG A 1 84 ? -6.541 7.034 8.587 1.00 88.31 84 ARG A C 1
ATOM 703 O O . ARG A 1 84 ? -6.303 6.600 9.710 1.00 88.31 84 ARG A O 1
ATOM 710 N N . ARG A 1 85 ? -7.056 8.247 8.402 1.00 82.44 85 ARG A N 1
ATOM 711 C CA . ARG A 1 85 ? -7.327 9.238 9.458 1.00 82.44 85 ARG A CA 1
ATOM 712 C C . ARG A 1 85 ? -8.409 8.788 10.437 1.00 82.44 85 ARG A C 1
ATOM 714 O O . ARG A 1 85 ? -8.381 9.180 11.598 1.00 82.44 85 ARG A O 1
ATOM 721 N N . LYS A 1 86 ? -9.385 8.006 9.967 1.00 74.25 86 LYS A N 1
ATOM 722 C CA . LYS A 1 86 ? -10.482 7.463 10.778 1.00 74.25 86 LYS A CA 1
ATOM 723 C C . LYS A 1 86 ? -10.531 5.941 10.617 1.00 74.25 86 LYS A C 1
ATOM 725 O O . LYS A 1 86 ? -11.072 5.467 9.619 1.00 74.25 86 LYS A O 1
ATOM 730 N N . PRO A 1 87 ? -9.987 5.159 11.563 1.00 63.41 87 PRO A N 1
ATOM 731 C CA . PRO A 1 87 ? -10.005 3.704 11.470 1.00 63.41 87 PRO A CA 1
ATOM 732 C C . PRO A 1 87 ? -11.420 3.169 11.745 1.00 63.41 87 PRO A C 1
ATOM 734 O O . PRO A 1 87 ? -11.805 2.919 12.887 1.00 63.41 87 PRO A O 1
ATOM 737 N N . LEU A 1 88 ? -12.218 3.004 10.685 1.00 58.12 88 LEU A N 1
ATOM 738 C CA . LEU A 1 88 ? -13.617 2.562 10.766 1.00 58.12 88 LEU A CA 1
ATOM 739 C C . LEU A 1 88 ? -13.764 1.168 11.403 1.00 58.12 88 LEU A C 1
ATOM 741 O O . LEU A 1 88 ? -14.733 0.918 12.120 1.00 58.12 88 LEU A O 1
ATOM 745 N N . HIS A 1 89 ? -12.797 0.264 11.201 1.00 56.06 89 HIS A N 1
ATOM 746 C CA . HIS A 1 89 ? -12.919 -1.133 11.638 1.00 56.06 89 HIS A CA 1
ATOM 747 C C . HIS A 1 89 ? -13.029 -1.288 13.167 1.00 56.06 89 HIS A C 1
ATOM 749 O O . HIS A 1 89 ? -13.790 -2.135 13.643 1.00 56.06 89 HIS A O 1
ATOM 755 N N . ARG A 1 90 ? -12.314 -0.467 13.951 1.00 53.09 90 ARG A N 1
ATOM 756 C CA . ARG A 1 90 ? -12.271 -0.614 15.419 1.00 53.09 90 ARG A CA 1
ATOM 757 C C . ARG A 1 90 ? -13.567 -0.148 16.089 1.00 53.09 90 ARG A C 1
ATOM 759 O O . ARG A 1 90 ? -13.988 -0.744 17.077 1.00 53.09 90 ARG A O 1
ATOM 766 N N . LEU A 1 91 ? -14.233 0.857 15.519 1.00 47.47 91 LEU A N 1
ATOM 767 C CA . LEU A 1 91 ? -15.509 1.378 16.023 1.00 47.47 91 LEU A CA 1
ATOM 768 C C . LEU A 1 91 ? -16.663 0.399 15.769 1.00 47.47 91 LEU A C 1
ATOM 770 O O . LEU A 1 91 ? -17.395 0.065 16.699 1.00 47.47 91 LEU A O 1
ATOM 774 N N . PHE A 1 92 ? -16.761 -0.141 14.549 1.00 51.72 92 PHE A N 1
ATOM 775 C CA . PHE A 1 92 ? -17.775 -1.148 14.211 1.00 51.72 92 PHE A CA 1
ATOM 776 C C . PHE A 1 92 ? -17.580 -2.458 14.972 1.00 51.72 92 PHE A C 1
ATOM 778 O O . PHE A 1 92 ? -18.552 -3.104 15.354 1.00 51.72 92 PHE A O 1
ATOM 785 N N . SER A 1 93 ? -16.325 -2.833 15.222 1.00 54.44 93 SER A N 1
ATOM 786 C CA . SER A 1 93 ? -15.993 -3.980 16.061 1.00 54.44 93 SER A CA 1
ATOM 787 C C . SER A 1 93 ? -16.561 -3.789 17.465 1.00 54.44 93 SER A C 1
ATOM 789 O O . SER A 1 93 ? -17.301 -4.644 17.933 1.00 54.44 93 SER A O 1
ATOM 791 N N . LYS A 1 94 ? -16.314 -2.645 18.113 1.00 51.16 94 LYS A N 1
ATOM 792 C CA . LYS A 1 94 ? -16.803 -2.371 19.471 1.00 51.16 94 LYS A CA 1
ATOM 793 C C . LYS A 1 94 ? -18.325 -2.517 19.598 1.00 51.16 94 LYS A C 1
ATOM 795 O O . LYS A 1 94 ? -18.782 -3.261 20.459 1.00 51.16 94 LYS A O 1
ATOM 800 N N . GLU A 1 95 ? -19.108 -1.870 18.736 1.00 53.03 95 GLU A N 1
ATOM 801 C CA . GLU A 1 95 ? -20.579 -1.954 18.794 1.00 53.03 95 GLU A CA 1
ATOM 802 C C . GLU A 1 95 ? -21.108 -3.357 18.466 1.00 53.03 95 GLU A C 1
ATOM 804 O O . GLU A 1 95 ? -22.016 -3.853 19.133 1.00 53.03 95 GLU A O 1
ATOM 809 N N . TYR A 1 96 ? -20.501 -4.038 17.490 1.00 53.06 96 TYR A N 1
ATOM 810 C CA . TYR A 1 96 ? -20.855 -5.414 17.143 1.00 53.06 96 TYR A CA 1
ATOM 811 C C . TYR A 1 96 ? -20.495 -6.414 18.259 1.00 53.06 96 TYR A C 1
ATOM 813 O O . TYR A 1 96 ? -21.229 -7.375 18.499 1.00 53.06 96 TYR A O 1
ATOM 821 N N . PHE A 1 97 ? -19.380 -6.194 18.963 1.00 51.59 97 PHE A N 1
ATOM 822 C CA . PHE A 1 97 ? -18.869 -7.077 20.014 1.00 51.59 97 PHE A CA 1
ATOM 823 C C . PHE A 1 97 ? -19.540 -6.848 21.376 1.00 51.59 97 PHE A C 1
ATOM 825 O O . PHE A 1 97 ? -19.823 -7.821 22.077 1.00 51.59 97 PHE A O 1
ATOM 832 N N . MET A 1 98 ? -19.877 -5.604 21.738 1.00 55.28 98 MET A N 1
ATOM 833 C CA . MET A 1 98 ? -20.553 -5.283 23.007 1.00 55.28 98 MET A CA 1
ATOM 834 C C . MET A 1 98 ? -21.971 -5.874 23.109 1.00 55.28 98 MET A C 1
ATOM 836 O O . MET A 1 98 ? -22.514 -5.977 24.207 1.00 55.28 98 MET A O 1
ATOM 840 N N . GLY A 1 99 ? -22.556 -6.332 21.997 1.00 56.31 99 GLY A N 1
ATOM 841 C CA . GLY A 1 99 ? -23.843 -7.028 21.980 1.00 56.31 99 GLY A CA 1
ATOM 842 C C . GLY A 1 99 ? -23.819 -8.503 22.419 1.00 56.31 99 GLY A C 1
ATOM 843 O O . GLY A 1 99 ? -24.891 -9.098 22.498 1.00 56.31 99 GLY A O 1
ATOM 844 N N . ARG A 1 100 ? -22.651 -9.130 22.676 1.00 51.34 100 ARG A N 1
ATOM 845 C CA . ARG A 1 100 ? -22.544 -10.601 22.869 1.00 51.34 100 ARG A CA 1
ATOM 846 C C . ARG A 1 100 ? -21.941 -11.113 24.192 1.00 51.34 100 ARG A C 1
ATOM 848 O O . ARG A 1 100 ? -21.682 -12.308 24.297 1.00 51.34 100 ARG A O 1
ATOM 855 N N . GLY A 1 101 ? -21.823 -10.285 25.231 1.00 56.94 101 GLY A N 1
ATOM 856 C CA . GLY A 1 101 ? -21.611 -10.758 26.614 1.00 56.94 101 GLY A CA 1
ATOM 857 C C . GLY A 1 101 ? -20.263 -10.408 27.264 1.00 56.94 101 GLY A C 1
ATOM 858 O O . GLY A 1 101 ? -19.353 -9.886 26.626 1.00 56.94 101 GLY A O 1
ATOM 859 N N . LYS A 1 102 ? -20.181 -10.680 28.578 1.00 56.00 102 LYS A N 1
ATOM 860 C CA . LYS A 1 102 ? -19.155 -10.209 29.537 1.00 56.00 102 LYS A CA 1
ATOM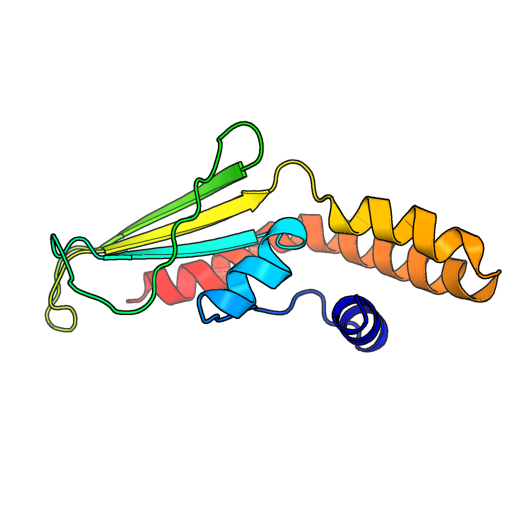 861 C C . LYS A 1 102 ? -17.706 -10.603 29.206 1.00 56.00 102 LYS A C 1
ATOM 863 O O . LYS A 1 102 ? -16.809 -9.827 29.514 1.00 56.00 102 LYS A O 1
ATOM 868 N N . ASP A 1 103 ? -17.480 -11.742 28.550 1.00 60.12 103 ASP A N 1
ATOM 869 C CA . ASP A 1 103 ? -16.133 -12.309 28.344 1.00 60.12 103 ASP A CA 1
ATOM 870 C C . ASP A 1 103 ? -15.254 -11.535 27.343 1.00 60.12 103 ASP A C 1
ATOM 872 O O . ASP A 1 103 ? -14.040 -11.723 27.301 1.00 60.12 103 ASP A O 1
ATOM 876 N N . ILE A 1 104 ? -15.836 -10.644 26.532 1.00 57.19 104 ILE A N 1
ATOM 877 C CA . ILE A 1 104 ? -15.086 -9.882 25.518 1.00 57.19 104 ILE A CA 1
ATOM 878 C C . ILE A 1 104 ? -14.478 -8.594 26.103 1.00 57.19 104 ILE A C 1
ATOM 880 O O . ILE A 1 104 ? -13.520 -8.069 25.537 1.00 57.19 104 ILE A O 1
ATOM 884 N N . SER A 1 105 ? -14.973 -8.108 27.248 1.00 61.69 105 SER A N 1
ATOM 885 C CA . SER A 1 105 ? -14.495 -6.854 27.857 1.00 61.69 105 SER A CA 1
ATOM 886 C C . SER A 1 105 ? -13.014 -6.932 28.229 1.00 61.69 105 SER A C 1
ATOM 888 O O . SER A 1 105 ? -12.238 -6.067 27.840 1.00 61.69 105 SER A O 1
ATOM 890 N N . ASP A 1 106 ? -12.594 -8.020 28.875 1.00 65.44 106 ASP A N 1
ATOM 891 C CA . ASP A 1 106 ? -11.209 -8.184 29.333 1.00 65.44 106 ASP A CA 1
ATOM 892 C C . ASP A 1 106 ? -10.218 -8.342 28.167 1.00 65.44 106 ASP A C 1
ATOM 894 O O . ASP A 1 106 ? -9.056 -7.939 28.250 1.00 65.44 106 ASP A O 1
ATOM 898 N N . VAL A 1 107 ? -10.665 -8.945 27.060 1.00 61.97 107 VAL A N 1
ATOM 899 C CA . VAL A 1 107 ? -9.876 -9.072 25.823 1.00 61.97 107 VAL A CA 1
ATOM 900 C C . VAL A 1 107 ? -9.769 -7.717 25.125 1.00 61.97 107 VAL A C 1
ATOM 902 O O . VAL A 1 107 ? -8.704 -7.368 24.615 1.00 61.97 107 VAL A O 1
ATOM 905 N N . TRP A 1 108 ? -10.852 -6.939 25.138 1.00 60.56 108 TRP A N 1
ATOM 906 C CA . TRP A 1 108 ? -10.891 -5.592 24.584 1.00 60.56 108 TRP A CA 1
ATOM 907 C C . TRP A 1 108 ? -9.985 -4.630 25.354 1.00 60.56 108 TRP A C 1
ATOM 909 O O . TRP A 1 108 ? -9.195 -3.928 24.732 1.00 60.56 108 TRP A O 1
ATOM 919 N N . ASP A 1 109 ? -10.017 -4.653 26.685 1.00 68.69 109 ASP A N 1
ATOM 920 C CA . ASP A 1 109 ? -9.173 -3.795 27.523 1.00 68.69 109 ASP A CA 1
ATOM 921 C C . ASP A 1 109 ? -7.681 -4.104 27.319 1.00 68.69 109 ASP A C 1
ATOM 923 O O . ASP A 1 109 ? -6.859 -3.196 27.180 1.00 68.69 109 ASP A O 1
ATOM 927 N N . LYS A 1 110 ? -7.323 -5.390 27.181 1.00 65.69 110 LYS A N 1
ATOM 928 C CA . LYS A 1 110 ? -5.960 -5.809 26.808 1.00 65.69 110 LYS A CA 1
ATOM 929 C C . LYS A 1 110 ? -5.567 -5.343 25.406 1.00 65.69 110 LYS A C 1
ATOM 931 O O . LYS A 1 110 ? -4.424 -4.937 25.201 1.00 65.69 110 LYS A O 1
ATOM 936 N N . TYR A 1 111 ? -6.490 -5.393 24.448 1.00 60.06 111 TYR A N 1
ATOM 937 C CA . TYR A 1 111 ? -6.259 -4.927 23.080 1.00 60.06 111 TYR A CA 1
ATOM 938 C C . TYR A 1 111 ? -6.084 -3.405 23.011 1.00 60.06 111 TYR A C 1
ATOM 940 O O . TYR A 1 111 ? -5.163 -2.935 22.350 1.00 60.06 111 TYR A O 1
ATOM 948 N N . VAL A 1 112 ? -6.903 -2.632 23.730 1.00 64.00 112 VAL A N 1
ATOM 949 C CA . VAL A 1 112 ? -6.778 -1.168 23.824 1.00 64.00 112 VAL A CA 1
ATOM 950 C C . VAL A 1 112 ? -5.440 -0.784 24.453 1.00 64.00 112 VAL A C 1
ATOM 952 O O . VAL A 1 112 ? -4.705 -0.002 23.859 1.00 64.00 112 VAL A O 1
ATOM 955 N N . ALA A 1 113 ? -5.056 -1.413 25.567 1.00 68.12 113 ALA A N 1
ATOM 956 C CA . ALA A 1 113 ? -3.754 -1.176 26.191 1.00 68.12 113 ALA A CA 1
ATOM 957 C C . ALA A 1 113 ? -2.571 -1.569 25.278 1.00 68.12 113 ALA A C 1
ATOM 959 O O . ALA A 1 113 ? -1.511 -0.941 25.311 1.00 68.12 113 ALA A O 1
ATOM 960 N N . MET A 1 114 ? -2.734 -2.604 24.444 1.00 61.62 114 MET A N 1
ATOM 961 C CA . MET A 1 114 ? -1.755 -2.970 23.415 1.00 61.62 114 MET A CA 1
ATOM 962 C C . MET A 1 114 ? -1.686 -1.922 22.296 1.00 61.62 114 MET A C 1
ATOM 964 O O . MET A 1 114 ? -0.589 -1.630 21.825 1.00 61.62 114 MET A O 1
ATOM 968 N N . ILE A 1 115 ? -2.824 -1.349 21.888 1.00 55.09 115 ILE A N 1
ATOM 969 C CA . ILE A 1 115 ? -2.884 -0.301 20.863 1.00 55.09 115 ILE A CA 1
ATOM 970 C C . ILE A 1 115 ? -2.237 0.991 21.342 1.00 55.09 115 ILE A C 1
ATOM 972 O O . ILE A 1 115 ? -1.445 1.571 20.609 1.00 55.09 115 ILE A O 1
ATOM 976 N N . GLU A 1 116 ? -2.549 1.432 22.558 1.00 60.44 116 GLU A N 1
ATOM 977 C CA . GLU A 1 116 ? -1.969 2.648 23.138 1.00 60.44 116 GLU A CA 1
ATOM 978 C C . GLU A 1 116 ? -0.442 2.527 23.263 1.00 60.44 116 GLU A C 1
ATOM 980 O O . GLU A 1 116 ? 0.278 3.506 23.094 1.00 60.44 116 GLU A O 1
ATOM 985 N N . ARG A 1 117 ? 0.072 1.303 23.458 1.00 57.00 117 ARG A N 1
ATOM 986 C CA . ARG A 1 117 ? 1.506 0.991 23.335 1.00 57.00 117 ARG A CA 1
ATOM 987 C C . ARG A 1 117 ? 2.013 0.907 21.894 1.00 57.00 117 ARG A C 1
ATOM 989 O O . ARG A 1 117 ? 3.206 1.073 21.679 1.00 57.00 117 ARG A O 1
ATOM 996 N N . SER A 1 118 ? 1.165 0.633 20.909 1.00 50.22 118 SER A N 1
ATOM 997 C CA . SER A 1 118 ? 1.560 0.626 19.494 1.00 50.22 118 SER A CA 1
ATOM 998 C C . SER A 1 118 ? 1.488 1.998 18.823 1.00 50.22 118 SER A C 1
ATOM 1000 O O . SER A 1 118 ? 2.164 2.205 17.826 1.00 50.22 118 SER A O 1
ATOM 1002 N N . ASP A 1 119 ? 0.772 2.974 19.389 1.00 48.03 119 ASP A N 1
ATOM 1003 C CA . ASP A 1 119 ? 0.921 4.377 18.973 1.00 48.03 119 ASP A CA 1
ATOM 1004 C C . ASP A 1 119 ? 2.346 4.895 19.277 1.00 48.03 119 ASP A C 1
ATOM 1006 O O . ASP A 1 119 ? 2.848 5.764 18.567 1.00 48.03 119 ASP A O 1
ATOM 1010 N N . SER A 1 120 ? 3.054 4.298 20.250 1.00 43.44 120 SER A N 1
ATOM 1011 C CA . SER A 1 120 ? 4.514 4.446 20.395 1.00 43.44 120 SER A CA 1
ATOM 1012 C C . SER A 1 120 ? 5.350 3.591 19.422 1.00 43.44 120 SER A C 1
ATOM 1014 O O . SER A 1 120 ? 6.521 3.901 19.221 1.00 43.44 120 SER A O 1
ATOM 1016 N N . ASP A 1 121 ? 4.765 2.579 18.770 1.00 44.91 121 ASP A N 1
ATOM 1017 C CA . ASP A 1 121 ? 5.404 1.725 17.749 1.00 44.91 121 ASP A CA 1
ATOM 1018 C C . ASP A 1 121 ? 5.301 2.309 16.322 1.00 44.91 121 ASP A C 1
ATOM 1020 O O . ASP A 1 121 ? 5.806 1.697 15.387 1.00 44.91 121 ASP A O 1
ATOM 1024 N N . ILE A 1 122 ? 4.742 3.513 16.122 1.00 50.00 122 ILE A N 1
ATOM 1025 C CA . ILE A 1 122 ? 4.930 4.267 14.860 1.00 50.00 122 ILE A CA 1
ATOM 1026 C C . ILE A 1 122 ? 6.439 4.435 14.561 1.00 50.00 122 ILE A C 1
ATOM 1028 O O . ILE A 1 122 ? 6.846 4.493 13.408 1.00 50.00 122 ILE A O 1
ATOM 1032 N N . MET A 1 123 ? 7.286 4.406 15.598 1.00 41.22 123 MET A N 1
ATOM 1033 C CA . MET A 1 123 ? 8.751 4.370 15.494 1.00 41.22 123 MET A CA 1
ATOM 1034 C C . MET A 1 123 ? 9.306 3.031 14.953 1.00 41.22 123 MET A C 1
ATOM 1036 O O . MET A 1 123 ? 10.438 2.980 14.496 1.00 41.22 123 MET A O 1
ATOM 1040 N N . ALA A 1 124 ? 8.550 1.928 15.004 1.00 43.28 124 ALA A N 1
ATOM 1041 C CA . ALA A 1 124 ? 8.959 0.626 14.460 1.00 43.28 124 ALA A CA 1
ATOM 1042 C C . ALA A 1 124 ? 8.627 0.481 12.963 1.00 43.28 124 ALA A C 1
ATOM 1044 O O . ALA A 1 124 ? 9.296 -0.277 12.265 1.00 43.28 124 ALA A O 1
ATOM 1045 N N . ASP A 1 125 ? 7.655 1.241 12.445 1.00 49.62 125 ASP A N 1
ATOM 1046 C CA . ASP A 1 125 ? 7.408 1.340 10.998 1.00 49.62 125 ASP A CA 1
ATOM 1047 C C . ASP A 1 125 ? 8.587 1.975 10.252 1.00 49.62 125 ASP A C 1
ATOM 1049 O O . ASP A 1 125 ? 8.828 1.646 9.088 1.00 49.62 125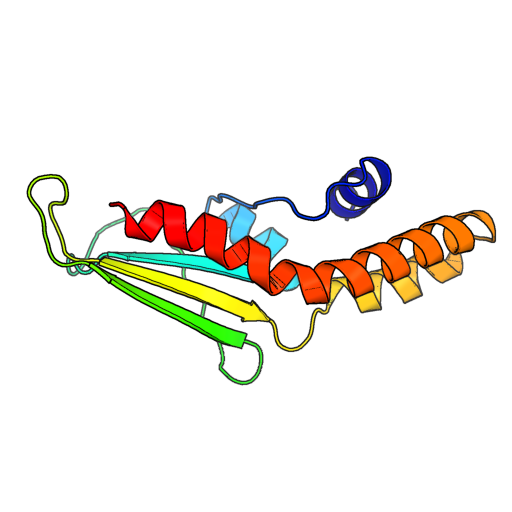 ASP A O 1
ATOM 1053 N N . GLU A 1 126 ? 9.361 2.830 10.932 1.00 49.75 126 GLU A N 1
ATOM 1054 C CA . GLU A 1 126 ? 10.631 3.341 10.412 1.00 49.75 126 GLU A CA 1
ATOM 1055 C C . GLU A 1 126 ? 11.603 2.196 10.102 1.00 49.75 126 GLU A C 1
ATOM 1057 O O . GLU A 1 126 ? 12.262 2.268 9.082 1.00 49.75 126 GLU A O 1
ATOM 1062 N N . GLN A 1 127 ? 11.613 1.080 10.848 1.00 45.53 127 GLN A N 1
ATOM 1063 C CA . GLN A 1 127 ? 12.500 -0.058 10.542 1.00 45.53 127 GLN A CA 1
ATOM 1064 C C . GLN A 1 127 ? 12.122 -0.792 9.246 1.00 45.53 127 GLN A C 1
ATOM 1066 O O . GLN A 1 127 ? 12.992 -1.302 8.539 1.00 45.53 127 GLN A O 1
ATOM 1071 N N . GLN A 1 128 ? 10.829 -0.865 8.914 1.00 46.31 128 GLN A N 1
ATOM 1072 C CA . GLN A 1 128 ? 10.388 -1.445 7.643 1.00 46.31 128 GLN A CA 1
ATOM 1073 C C . GLN A 1 128 ? 10.641 -0.479 6.475 1.00 46.31 128 GLN A C 1
ATOM 1075 O O . GLN A 1 128 ? 10.901 -0.926 5.363 1.00 46.31 128 GLN A O 1
ATOM 1080 N N . LEU A 1 129 ? 10.608 0.834 6.718 1.00 51.28 129 LEU A N 1
ATOM 1081 C CA . LEU A 1 129 ? 11.033 1.846 5.747 1.00 51.28 129 LEU A CA 1
ATOM 1082 C C . LEU A 1 129 ? 12.563 1.899 5.597 1.00 51.28 129 LEU A C 1
ATOM 1084 O O . LEU A 1 129 ? 13.042 2.088 4.482 1.00 51.28 129 LEU A O 1
ATOM 1088 N N . ASP A 1 130 ? 13.316 1.651 6.669 1.00 53.25 130 ASP A N 1
ATOM 1089 C CA . ASP A 1 130 ? 14.776 1.528 6.675 1.00 53.25 130 ASP A CA 1
ATOM 1090 C C . ASP A 1 130 ? 15.223 0.326 5.840 1.00 53.25 130 ASP A C 1
ATOM 1092 O O . ASP A 1 130 ? 16.187 0.431 5.087 1.00 53.25 130 ASP A O 1
ATOM 1096 N N . PHE A 1 131 ? 14.466 -0.777 5.860 1.00 53.31 131 PHE A N 1
ATOM 1097 C CA . PHE A 1 131 ? 14.688 -1.906 4.950 1.00 53.31 131 PHE A CA 1
ATOM 1098 C C . PHE A 1 131 ? 14.619 -1.496 3.467 1.00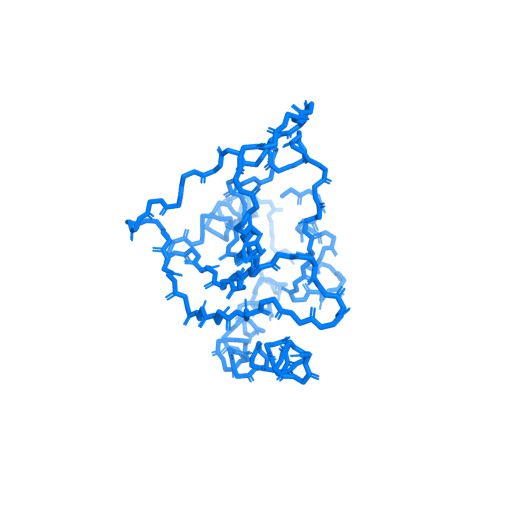 53.31 131 PHE A C 1
ATOM 1100 O O . PHE A 1 131 ? 15.377 -2.010 2.652 1.00 53.31 131 PHE A O 1
ATOM 1107 N N . PHE A 1 132 ? 13.749 -0.544 3.109 1.00 48.00 132 PHE A N 1
ATOM 1108 C CA . PHE A 1 132 ? 13.724 0.060 1.769 1.00 48.00 132 PHE A CA 1
ATOM 1109 C C . PHE A 1 132 ? 14.727 1.209 1.608 1.00 48.00 132 PHE A C 1
ATOM 1111 O O . PHE A 1 132 ? 14.896 1.740 0.512 1.00 48.00 132 PHE A O 1
ATOM 1118 N N . SER A 1 133 ? 15.364 1.656 2.688 1.00 48.44 133 SER A N 1
ATOM 1119 C CA . SER A 1 133 ? 16.359 2.719 2.637 1.00 48.44 133 SER A CA 1
ATOM 1120 C C . SER A 1 133 ? 17.731 2.235 2.173 1.00 48.44 133 SER A C 1
ATOM 1122 O O . SER A 1 133 ? 18.445 3.021 1.551 1.00 48.44 133 SER A O 1
ATOM 1124 N N . ASP A 1 134 ? 18.011 0.950 2.411 1.00 48.66 134 ASP A N 1
ATOM 1125 C CA . ASP A 1 134 ? 19.230 0.223 2.038 1.00 48.66 134 ASP A CA 1
ATOM 1126 C C . ASP A 1 134 ? 19.179 -0.410 0.626 1.00 48.66 134 ASP A C 1
ATOM 1128 O O . ASP A 1 134 ? 20.113 -1.116 0.235 1.00 48.66 134 ASP A O 1
ATOM 1132 N N . LEU A 1 135 ? 18.091 -0.179 -0.121 1.00 45.25 135 LEU A N 1
ATOM 1133 C CA . LEU A 1 135 ? 17.882 -0.601 -1.515 1.00 45.25 135 LEU A CA 1
ATOM 1134 C C . LEU A 1 135 ? 18.325 0.478 -2.513 1.00 45.25 135 LEU A C 1
ATOM 1136 O O . LEU A 1 135 ? 17.965 1.665 -2.308 1.00 45.25 135 LEU A O 1
#